Protein AF-A0A6N7X6E7-F1 (afdb_monomer)

Solvent-accessible surface area (backbone atoms only — not comparable to full-atom values): 6061 Å² total; per-residue (Å²): 140,86,86,74,80,69,72,68,84,70,50,85,73,82,86,82,86,80,90,52,58,67,59,51,51,49,50,50,51,49,52,48,54,53,39,60,70,35,77,49,44,62,47,62,36,56,55,45,74,41,80,88,80,34,34,36,34,34,32,34,32,58,44,88,83,38,94,48,61,66,56,43,54,48,52,35,52,48,52,52,35,71,76,42,69,87,49,53,71,46,76,44,79,40,79,82,77,79,125

Radius of gyration: 13.92 Å; Cα contacts (8 Å, |Δi|>4): 121; chains: 1; bounding box: 39×26×42 Å

Structure (mmCIF, N/CA/C/O backbone):
data_AF-A0A6N7X6E7-F1
#
_entry.id   AF-A0A6N7X6E7-F1
#
loop_
_atom_site.group_PDB
_atom_site.id
_atom_site.type_symbol
_atom_site.label_atom_id
_atom_site.label_alt_id
_atom_site.label_comp_id
_atom_site.label_asym_id
_atom_site.label_entity_id
_atom_site.label_seq_id
_atom_site.pdbx_PDB_ins_code
_atom_site.Cartn_x
_atom_site.Car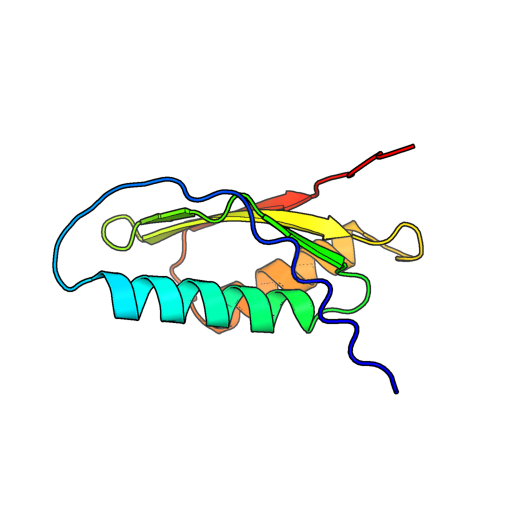tn_y
_atom_site.Cartn_z
_atom_site.occupancy
_atom_site.B_iso_or_equiv
_atom_site.auth_seq_id
_atom_site.auth_comp_id
_atom_site.auth_asym_id
_atom_site.auth_atom_id
_atom_site.pdbx_PDB_model_num
ATOM 1 N N . MET A 1 1 ? 23.216 -16.320 0.161 1.00 29.05 1 MET A N 1
ATOM 2 C CA . MET A 1 1 ? 22.520 -15.677 1.294 1.00 29.05 1 MET A CA 1
ATOM 3 C C . MET A 1 1 ? 21.803 -14.456 0.748 1.00 29.05 1 MET A C 1
ATOM 5 O O . MET A 1 1 ? 22.473 -13.518 0.346 1.00 29.05 1 MET A O 1
ATOM 9 N N . TYR A 1 2 ? 20.477 -14.510 0.626 1.00 31.88 2 TYR A N 1
ATOM 10 C CA . TYR A 1 2 ? 19.654 -13.386 0.165 1.00 31.88 2 TYR A CA 1
ATOM 11 C C . TYR A 1 2 ? 18.650 -13.036 1.262 1.00 31.88 2 TYR A C 1
ATOM 13 O O . TYR A 1 2 ? 17.453 -13.245 1.124 1.00 31.88 2 TYR A O 1
ATOM 21 N N . GLU A 1 3 ? 19.155 -12.516 2.377 1.00 41.25 3 GLU A N 1
ATOM 22 C CA . GLU A 1 3 ? 18.332 -11.790 3.343 1.00 41.25 3 GLU A CA 1
ATOM 23 C C . GLU A 1 3 ? 18.367 -10.312 2.953 1.00 41.25 3 GLU A C 1
ATOM 25 O O . GLU A 1 3 ? 19.088 -9.504 3.527 1.00 41.25 3 GLU A O 1
ATOM 30 N N . LYS A 1 4 ? 17.636 -9.956 1.894 1.00 37.91 4 LYS A N 1
ATOM 31 C CA . LYS A 1 4 ? 17.333 -8.556 1.580 1.00 37.91 4 LYS A CA 1
ATOM 32 C C . LYS A 1 4 ? 15.888 -8.303 1.983 1.00 37.91 4 LYS A C 1
ATOM 34 O O . LYS A 1 4 ? 14.992 -8.205 1.152 1.00 37.91 4 LYS A O 1
ATOM 39 N N . THR A 1 5 ? 15.655 -8.228 3.290 1.00 42.72 5 THR A N 1
ATOM 40 C CA . THR A 1 5 ? 14.458 -7.588 3.838 1.00 42.72 5 THR A CA 1
ATOM 41 C C . THR A 1 5 ? 14.555 -6.098 3.519 1.00 42.72 5 THR A C 1
ATOM 43 O O . THR A 1 5 ? 15.003 -5.303 4.341 1.00 42.72 5 THR A O 1
ATOM 46 N N . GLY A 1 6 ? 14.191 -5.720 2.293 1.00 37.03 6 GLY A N 1
ATOM 47 C CA . GLY A 1 6 ? 14.016 -4.331 1.869 1.00 37.03 6 GLY A CA 1
ATOM 48 C C . GLY A 1 6 ? 12.770 -3.725 2.511 1.00 37.03 6 GLY A C 1
ATOM 49 O O . GLY A 1 6 ? 11.858 -3.294 1.817 1.00 37.03 6 GLY A O 1
ATOM 50 N N . VAL A 1 7 ? 12.689 -3.761 3.841 1.00 40.78 7 VAL A N 1
ATOM 51 C CA . VAL A 1 7 ? 11.632 -3.093 4.593 1.00 40.78 7 VAL A CA 1
ATOM 52 C C . VAL A 1 7 ? 12.121 -1.680 4.860 1.00 40.78 7 VAL A C 1
ATOM 54 O O . VAL A 1 7 ? 12.822 -1.439 5.840 1.00 40.78 7 VAL A O 1
ATOM 57 N N . ILE A 1 8 ? 11.765 -0.735 3.993 1.00 41.81 8 ILE A N 1
ATOM 58 C CA . ILE A 1 8 ? 11.877 0.679 4.357 1.00 41.81 8 ILE A CA 1
ATOM 59 C C . ILE A 1 8 ? 10.631 1.026 5.174 1.00 41.81 8 ILE A C 1
ATOM 61 O O . ILE A 1 8 ? 9.584 1.409 4.662 1.00 41.81 8 ILE A O 1
ATOM 65 N N . LEU A 1 9 ? 10.760 0.780 6.476 1.00 53.03 9 LEU A N 1
ATOM 66 C CA . LEU A 1 9 ? 9.866 1.209 7.545 1.00 53.03 9 LEU A CA 1
ATOM 67 C C . LEU A 1 9 ? 10.140 2.697 7.813 1.00 53.03 9 LEU A C 1
ATOM 69 O O . LEU A 1 9 ? 11.127 2.996 8.474 1.00 53.03 9 LEU A O 1
ATOM 73 N N . MET A 1 10 ? 9.290 3.628 7.359 1.00 43.38 10 MET A N 1
ATOM 74 C CA . MET A 1 10 ? 9.039 4.858 8.130 1.00 43.38 10 MET A CA 1
ATOM 75 C C . MET A 1 10 ? 7.843 5.671 7.630 1.00 43.38 10 MET A C 1
ATOM 77 O O . MET A 1 10 ? 7.725 6.007 6.458 1.00 43.38 10 MET A O 1
ATOM 81 N N . GLY A 1 11 ? 6.963 6.002 8.572 1.00 38.53 11 GLY A N 1
ATOM 82 C CA . GLY A 1 11 ? 5.762 6.806 8.375 1.00 38.53 11 GLY A CA 1
ATOM 83 C C . GLY A 1 11 ? 4.710 6.449 9.419 1.00 38.53 11 GLY A C 1
ATOM 84 O O . GLY A 1 11 ? 3.598 6.081 9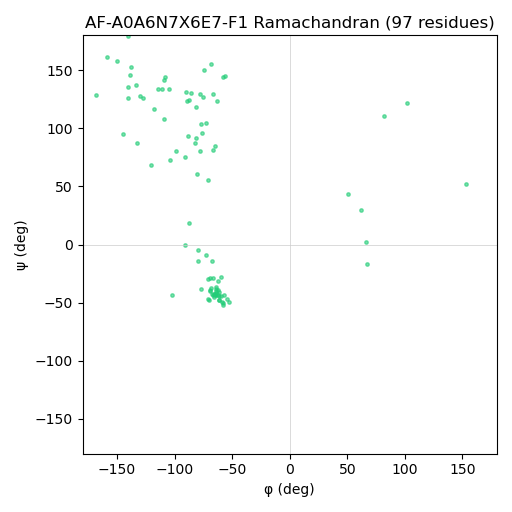.062 1.00 38.53 11 GLY A O 1
ATOM 85 N N . ILE A 1 12 ? 5.085 6.465 10.705 1.00 44.44 12 ILE A N 1
ATOM 86 C CA . ILE A 1 12 ? 4.144 6.259 11.811 1.00 44.44 12 ILE A CA 1
ATOM 87 C C . ILE A 1 12 ? 3.346 7.558 11.966 1.00 44.44 12 ILE A C 1
ATOM 89 O O . ILE A 1 12 ? 3.804 8.507 12.599 1.00 44.44 12 ILE A O 1
ATOM 93 N N . GLY A 1 13 ? 2.159 7.613 11.365 1.00 38.34 13 GLY A N 1
ATOM 94 C CA . GLY A 1 13 ? 1.123 8.555 11.780 1.00 38.34 13 GLY A CA 1
ATOM 95 C C . GLY A 1 13 ? 0.545 8.078 13.111 1.00 38.34 13 GLY A C 1
ATOM 96 O O . GLY A 1 13 ? -0.162 7.077 13.148 1.00 38.34 13 GLY A O 1
ATOM 97 N N . ILE A 1 14 ? 0.913 8.744 14.205 1.00 51.44 14 ILE A N 1
ATOM 98 C CA . ILE A 1 14 ? 0.477 8.435 15.577 1.00 51.44 14 ILE A CA 1
ATOM 99 C C . ILE A 1 14 ? -1.033 8.729 15.758 1.00 51.44 14 ILE A C 1
ATOM 101 O O . ILE A 1 14 ? -1.563 9.614 15.090 1.00 51.44 14 ILE A O 1
ATOM 105 N N . TYR A 1 15 ? -1.637 8.029 16.739 1.00 42.84 15 TYR A N 1
ATOM 106 C CA . TYR A 1 15 ? -2.966 8.140 17.396 1.00 42.84 15 TYR A CA 1
ATOM 107 C C . TYR A 1 15 ? -4.008 7.109 16.897 1.00 42.84 15 TYR A C 1
ATOM 109 O O . TYR A 1 15 ? -4.291 7.049 15.713 1.00 42.84 15 TYR A O 1
ATOM 117 N N . ALA A 1 16 ? -4.616 6.237 17.718 1.00 37.03 16 ALA A N 1
ATOM 118 C CA . ALA A 1 16 ? -5.086 6.397 19.097 1.00 37.03 16 ALA A CA 1
ATOM 119 C C . ALA A 1 16 ? -4.791 5.192 20.024 1.00 37.03 16 ALA A C 1
ATOM 121 O O . ALA A 1 16 ? -4.667 4.044 19.609 1.00 37.03 16 ALA A O 1
ATOM 122 N N . ILE A 1 17 ? -4.683 5.529 21.308 1.00 47.75 17 ILE A N 1
ATOM 123 C CA . ILE A 1 17 ? -4.181 4.747 22.441 1.00 47.75 17 ILE A CA 1
ATOM 124 C C . ILE A 1 17 ? -5.175 3.660 22.894 1.00 47.75 17 ILE A C 1
ATOM 126 O O . ILE A 1 17 ? -6.384 3.864 22.868 1.00 47.75 17 ILE A O 1
ATOM 130 N N . ASN A 1 18 ? -4.602 2.575 23.432 1.00 42.12 18 ASN A N 1
ATOM 131 C CA . ASN A 1 18 ? -5.192 1.465 24.191 1.00 42.12 18 ASN A CA 1
ATOM 132 C C . ASN A 1 18 ? -5.846 0.335 23.378 1.00 42.12 18 ASN A C 1
ATOM 134 O O . ASN A 1 18 ? -6.939 0.449 22.841 1.00 42.12 18 ASN A O 1
ATOM 138 N N . THR A 1 19 ? -5.201 -0.837 23.404 1.00 47.78 19 THR A N 1
ATOM 139 C CA . THR A 1 19 ? -5.707 -2.172 23.001 1.00 47.78 19 THR A CA 1
ATOM 140 C C . THR A 1 19 ? -6.017 -2.433 21.517 1.00 47.78 19 THR A C 1
ATOM 142 O O . THR A 1 19 ? -6.017 -3.593 21.109 1.00 47.78 19 THR A O 1
ATOM 145 N N . THR A 1 20 ? -6.160 -1.406 20.679 1.00 51.12 20 THR A N 1
ATOM 146 C CA . THR A 1 20 ? -6.382 -1.507 19.216 1.00 51.12 20 THR A CA 1
ATOM 147 C C . THR A 1 20 ? -5.104 -1.775 18.403 1.00 51.12 20 THR A C 1
ATOM 149 O O . THR A 1 20 ? -5.173 -2.141 17.230 1.00 51.12 20 THR A O 1
ATOM 152 N N . ASP A 1 21 ? -3.937 -1.607 19.026 1.00 58.47 21 ASP A N 1
ATOM 153 C CA . ASP A 1 21 ? -2.622 -1.548 18.372 1.00 58.47 21 ASP A CA 1
ATOM 154 C C . ASP A 1 21 ? -2.237 -2.859 17.668 1.00 58.47 21 ASP A C 1
ATOM 156 O O . ASP A 1 21 ? -1.846 -2.858 16.504 1.00 58.47 21 ASP A O 1
ATOM 160 N N . VAL A 1 22 ? -2.481 -4.006 18.317 1.00 57.53 22 VAL A N 1
ATOM 161 C CA . VAL A 1 22 ? -2.193 -5.328 17.732 1.00 57.53 22 VAL A CA 1
ATOM 162 C C . VAL A 1 22 ? -3.003 -5.549 16.453 1.00 57.53 22 VAL A C 1
ATOM 164 O O . VAL A 1 22 ? -2.465 -6.029 15.458 1.00 57.53 22 VAL A O 1
ATOM 167 N N . ASN A 1 23 ? -4.276 -5.141 16.439 1.00 72.19 23 ASN A N 1
ATOM 168 C CA . ASN A 1 23 ? -5.127 -5.276 15.259 1.00 72.19 23 ASN A CA 1
ATOM 169 C C . ASN A 1 23 ? -4.681 -4.339 14.130 1.00 72.19 23 ASN A C 1
ATOM 171 O O . ASN A 1 23 ? -4.651 -4.759 12.975 1.00 72.19 23 ASN A O 1
ATOM 175 N N . LEU A 1 24 ? -4.290 -3.100 14.441 1.00 77.81 24 LEU A N 1
ATOM 176 C CA . LEU A 1 24 ? -3.787 -2.153 13.440 1.00 77.81 24 LEU A CA 1
ATOM 177 C C . LEU A 1 24 ? -2.442 -2.601 12.858 1.00 77.81 24 LEU A C 1
ATOM 179 O O . LEU A 1 24 ? -2.277 -2.593 11.638 1.00 77.81 24 LEU A O 1
ATOM 183 N N . ALA A 1 25 ? -1.523 -3.080 13.697 1.00 81.12 25 ALA A N 1
ATOM 184 C CA . ALA A 1 25 ? -0.251 -3.647 13.264 1.00 81.12 25 ALA A CA 1
ATOM 185 C C . ALA A 1 25 ? -0.453 -4.899 12.392 1.00 81.12 25 ALA A C 1
ATOM 187 O O . ALA A 1 25 ? 0.233 -5.075 11.383 1.00 81.12 25 ALA A O 1
ATOM 188 N N . MET A 1 26 ? -1.428 -5.753 12.727 1.00 85.38 26 MET A N 1
ATOM 189 C CA . MET A 1 26 ? -1.804 -6.900 11.894 1.00 85.38 26 MET A CA 1
ATOM 190 C C . MET A 1 26 ? -2.389 -6.470 10.547 1.00 85.38 26 MET A C 1
ATOM 192 O O . MET A 1 26 ? -2.012 -7.037 9.522 1.00 85.38 26 MET A O 1
ATOM 196 N N . VAL A 1 27 ? -3.265 -5.461 10.527 1.00 89.19 27 VAL A N 1
ATOM 197 C CA . VAL A 1 27 ? -3.823 -4.898 9.287 1.00 89.19 27 VAL A CA 1
ATOM 198 C C . VAL A 1 27 ? -2.707 -4.321 8.421 1.00 89.19 27 VAL A C 1
ATOM 200 O O . VAL A 1 27 ? -2.626 -4.657 7.242 1.00 89.19 27 VAL A O 1
ATOM 203 N N . GLN A 1 28 ? -1.809 -3.523 8.998 1.00 89.50 28 GLN A N 1
ATOM 204 C CA . GLN A 1 28 ? -0.665 -2.966 8.283 1.00 89.50 28 GLN A C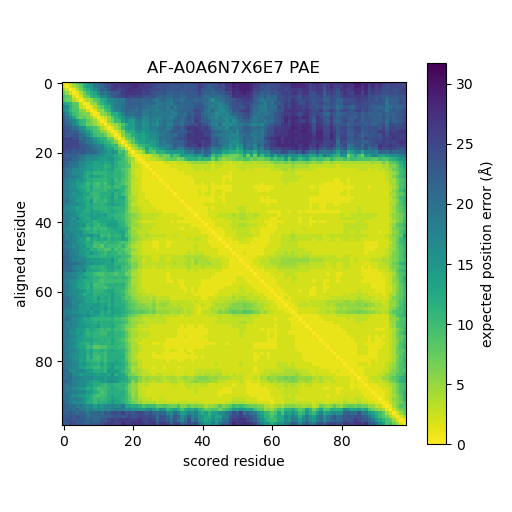A 1
ATOM 205 C C . GLN A 1 28 ? 0.217 -4.078 7.711 1.00 89.50 28 GLN A C 1
ATOM 207 O O . GLN A 1 28 ? 0.499 -4.077 6.516 1.00 89.50 28 GLN A O 1
ATOM 212 N N . LYS A 1 29 ? 0.595 -5.075 8.522 1.00 89.88 29 LYS A N 1
ATOM 213 C CA . LYS A 1 29 ? 1.393 -6.225 8.071 1.00 89.88 29 LYS A CA 1
ATOM 214 C C . LYS A 1 29 ? 0.711 -6.972 6.926 1.00 89.88 29 LYS A C 1
ATOM 216 O O . LYS A 1 29 ? 1.370 -7.330 5.952 1.00 89.88 29 LYS A O 1
ATOM 221 N N . GLN A 1 30 ? -0.597 -7.192 7.021 1.00 93.69 30 GLN A N 1
ATOM 222 C CA . GLN A 1 30 ? -1.357 -7.879 5.984 1.00 93.69 30 GLN A CA 1
ATOM 223 C C . GLN A 1 30 ? -1.404 -7.070 4.685 1.00 93.69 30 GLN A C 1
ATOM 225 O O . GLN A 1 30 ? -1.164 -7.626 3.615 1.00 93.69 30 GLN A O 1
ATOM 230 N N . VAL A 1 31 ? -1.658 -5.762 4.761 1.00 94.06 31 VAL A N 1
ATOM 231 C CA . VAL A 1 31 ? -1.667 -4.869 3.591 1.00 94.06 31 VAL A CA 1
ATOM 232 C C . VAL A 1 31 ? -0.284 -4.795 2.952 1.00 94.06 31 VAL A C 1
ATOM 234 O O . VAL A 1 31 ? -0.184 -4.891 1.728 1.00 94.06 31 VAL A O 1
ATOM 237 N N . THR A 1 32 ? 0.780 -4.708 3.752 1.00 92.50 32 THR A N 1
ATOM 238 C CA . THR A 1 32 ? 2.162 -4.782 3.266 1.00 92.50 32 THR A CA 1
ATOM 239 C C . THR A 1 32 ? 2.410 -6.096 2.536 1.00 92.50 32 THR A C 1
ATOM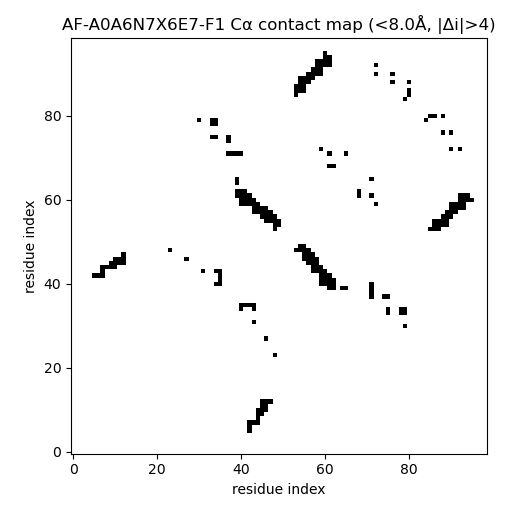 241 O O . THR A 1 32 ? 2.840 -6.066 1.390 1.00 92.50 32 THR A O 1
ATOM 244 N N . ASN A 1 33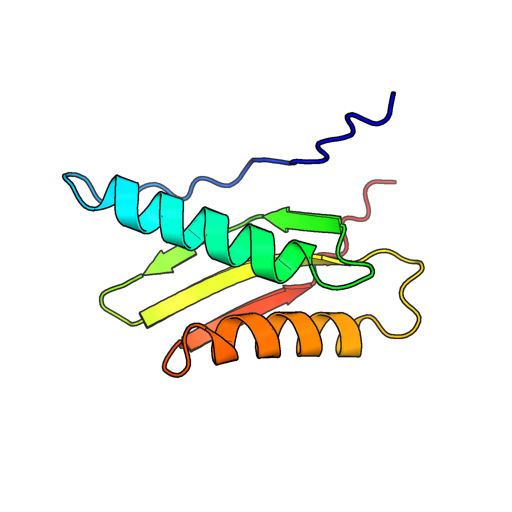 ? 2.064 -7.246 3.121 1.00 94.62 33 ASN A N 1
ATOM 245 C CA . ASN A 1 33 ? 2.243 -8.548 2.470 1.00 94.62 33 ASN A CA 1
ATOM 246 C C . ASN A 1 33 ? 1.467 -8.656 1.148 1.00 94.62 33 ASN A C 1
ATOM 248 O O . ASN A 1 33 ? 2.002 -9.133 0.149 1.00 94.62 33 ASN A O 1
ATOM 252 N N . LEU A 1 34 ? 0.211 -8.199 1.120 1.00 95.44 34 LEU A N 1
ATOM 253 C CA . LEU A 1 34 ? -0.609 -8.195 -0.094 1.00 95.44 34 LEU A CA 1
ATOM 254 C C . LEU A 1 34 ? -0.004 -7.302 -1.180 1.00 95.44 34 LEU A C 1
ATOM 256 O O . LEU A 1 34 ? 0.045 -7.709 -2.341 1.00 95.44 34 LEU A O 1
ATOM 260 N N . THR A 1 35 ? 0.475 -6.118 -0.803 1.00 94.69 35 THR A N 1
ATOM 261 C CA . THR A 1 35 ? 1.049 -5.125 -1.720 1.00 94.69 35 THR A CA 1
ATOM 262 C C . THR A 1 35 ? 2.390 -5.599 -2.271 1.00 94.69 35 THR A C 1
ATOM 264 O O . THR A 1 35 ? 2.566 -5.644 -3.483 1.00 94.69 35 THR A O 1
ATOM 267 N N . MET A 1 36 ? 3.282 -6.075 -1.401 1.00 92.75 36 MET A N 1
ATOM 268 C CA . MET A 1 36 ? 4.594 -6.627 -1.762 1.00 92.75 36 MET A CA 1
ATOM 269 C C . MET A 1 36 ? 4.506 -7.948 -2.547 1.00 92.75 36 MET A C 1
ATOM 271 O O . MET A 1 36 ? 5.489 -8.374 -3.139 1.00 92.75 36 MET A O 1
ATOM 275 N N . SER A 1 37 ? 3.340 -8.609 -2.574 1.00 95.81 37 SER A N 1
ATOM 276 C CA . SER A 1 37 ? 3.105 -9.795 -3.417 1.00 95.81 37 SER A CA 1
ATOM 277 C C . SER A 1 37 ? 2.804 -9.469 -4.886 1.00 95.81 37 SER A C 1
ATOM 279 O O . SER A 1 37 ? 2.596 -10.388 -5.679 1.00 95.81 37 SER A O 1
ATOM 281 N N . VAL A 1 38 ? 2.686 -8.187 -5.240 1.00 94.94 38 VAL A N 1
ATOM 282 C CA . VAL A 1 38 ? 2.499 -7.741 -6.625 1.00 94.94 38 VAL A CA 1
ATOM 283 C C . VAL A 1 38 ? 3.866 -7.495 -7.249 1.00 94.94 38 VAL A C 1
ATOM 285 O O . VAL A 1 38 ? 4.709 -6.816 -6.670 1.00 94.94 38 VAL A O 1
ATOM 288 N N . GLU A 1 39 ? 4.077 -8.041 -8.443 1.00 94.25 39 GLU A N 1
ATOM 289 C CA . GLU A 1 39 ? 5.326 -7.865 -9.176 1.00 94.25 39 GLU A CA 1
ATOM 290 C C . GLU A 1 39 ? 5.620 -6.379 -9.432 1.00 94.25 39 GLU A C 1
ATOM 292 O O . GLU A 1 39 ? 4.715 -5.572 -9.660 1.00 94.25 39 GLU A O 1
ATOM 297 N N . HIS A 1 40 ? 6.905 -6.028 -9.377 1.00 93.44 40 HIS A N 1
ATOM 298 C CA . HIS A 1 40 ? 7.425 -4.666 -9.509 1.00 93.44 40 HIS A CA 1
ATOM 299 C C . HIS A 1 40 ? 7.045 -3.685 -8.392 1.00 93.44 40 HIS A C 1
ATOM 301 O O . HIS A 1 40 ? 7.471 -2.534 -8.452 1.00 93.44 40 HIS A O 1
ATOM 307 N N . VAL A 1 41 ? 6.313 -4.093 -7.352 1.00 93.12 41 VAL A N 1
ATOM 308 C CA . VAL A 1 41 ? 6.193 -3.281 -6.133 1.00 93.12 41 VAL A CA 1
ATOM 309 C C . VAL A 1 41 ? 7.483 -3.387 -5.329 1.00 93.12 41 VAL A C 1
ATOM 311 O O . VAL A 1 41 ? 7.942 -4.484 -5.017 1.00 93.12 41 VAL A O 1
ATOM 314 N N . MET A 1 42 ? 8.064 -2.241 -4.983 1.00 92.38 42 MET A N 1
ATOM 315 C CA . MET A 1 42 ? 9.324 -2.172 -4.244 1.00 92.38 42 MET A CA 1
ATOM 316 C C . MET A 1 42 ? 9.110 -1.860 -2.770 1.00 92.38 42 MET A C 1
ATOM 318 O O . MET A 1 42 ? 9.769 -2.452 -1.918 1.00 92.38 42 MET A O 1
ATOM 322 N N . GLN A 1 43 ? 8.224 -0.912 -2.460 1.00 90.31 43 GLN A N 1
ATOM 323 C CA . GLN A 1 43 ? 8.035 -0.412 -1.100 1.00 90.31 43 GLN A CA 1
ATOM 324 C C . GLN A 1 43 ? 6.595 0.05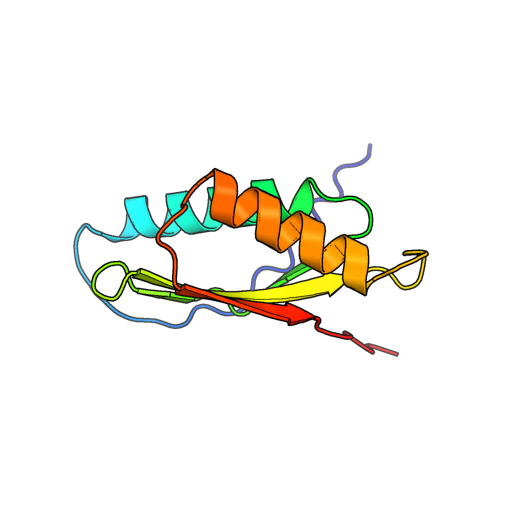0 -0.871 1.00 90.31 43 GLN A C 1
ATOM 326 O O . GLN A 1 43 ? 5.880 0.408 -1.807 1.00 90.31 43 GLN A O 1
ATOM 331 N N . LEU A 1 44 ? 6.2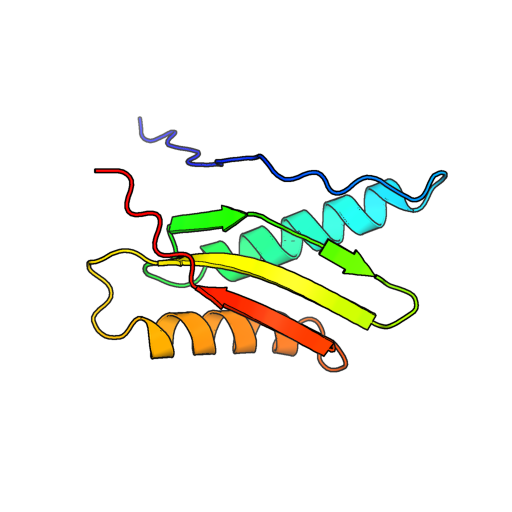08 0.086 0.405 1.00 91.44 44 LEU A N 1
ATOM 332 C CA . LEU A 1 44 ? 4.988 0.716 0.897 1.00 91.44 44 LEU A CA 1
ATOM 333 C C . LEU A 1 44 ? 5.353 1.629 2.069 1.00 91.44 44 LEU A C 1
ATOM 335 O O . LEU A 1 44 ? 5.980 1.177 3.028 1.00 91.44 44 LEU A O 1
ATOM 339 N N . HIS A 1 45 ? 4.921 2.885 2.017 1.00 87.88 45 HIS A N 1
ATOM 340 C CA . HIS A 1 45 ? 5.078 3.853 3.106 1.00 87.88 45 HIS A CA 1
ATOM 341 C C . HIS A 1 45 ? 3.817 4.716 3.259 1.00 87.88 45 HIS A C 1
ATOM 343 O O . HIS A 1 45 ? 2.818 4.514 2.568 1.00 87.88 45 HIS A O 1
ATOM 349 N N . GLY A 1 46 ? 3.820 5.631 4.235 1.00 88.06 46 GLY A N 1
ATOM 350 C CA . GLY A 1 46 ? 2.681 6.527 4.476 1.00 88.06 46 GLY A CA 1
ATOM 351 C C . GLY A 1 46 ? 1.381 5.805 4.857 1.00 88.06 46 GLY A C 1
ATOM 352 O O . GLY A 1 46 ? 0.294 6.279 4.528 1.00 88.06 46 GLY A O 1
ATOM 353 N N . PHE A 1 47 ? 1.476 4.636 5.505 1.00 88.50 47 PHE A N 1
ATOM 354 C CA . PHE A 1 47 ? 0.307 3.835 5.861 1.00 88.50 47 PHE A CA 1
ATOM 355 C C . PHE A 1 47 ? -0.563 4.535 6.910 1.00 88.50 47 PHE A C 1
ATOM 357 O O . PHE A 1 47 ? -0.096 4.924 7.978 1.00 88.50 47 PHE A O 1
ATOM 364 N N . PHE A 1 48 ? -1.854 4.622 6.616 1.00 87.69 48 PHE A N 1
ATOM 365 C CA . PHE A 1 48 ? -2.888 5.128 7.501 1.00 87.69 48 PHE A CA 1
ATOM 366 C C . PHE A 1 48 ? -4.141 4.267 7.358 1.00 87.69 48 PHE A C 1
ATOM 368 O O . PHE A 1 48 ? -4.579 3.968 6.242 1.00 87.69 48 PHE A O 1
ATOM 375 N N . PHE A 1 49 ? -4.751 3.907 8.484 1.00 86.94 49 PHE A N 1
ATOM 376 C CA . PHE A 1 49 ? -6.027 3.208 8.513 1.00 86.94 49 PHE A CA 1
ATOM 377 C C . PHE A 1 49 ? -6.899 3.741 9.645 1.00 86.94 49 PHE A C 1
ATOM 379 O O . PHE A 1 49 ? -6.494 3.742 10.803 1.00 86.94 49 PHE A O 1
ATOM 386 N N . ASP A 1 50 ? -8.108 4.156 9.286 1.00 86.62 50 ASP A N 1
ATOM 387 C CA . ASP A 1 50 ? -9.168 4.530 10.209 1.00 86.62 50 ASP A CA 1
ATOM 388 C C . ASP A 1 50 ? -10.262 3.445 10.168 1.00 86.62 50 ASP A C 1
ATOM 390 O O . ASP A 1 50 ? -10.990 3.343 9.165 1.00 86.62 50 ASP A O 1
ATOM 394 N N . PRO A 1 51 ? -10.382 2.619 11.225 1.00 83.00 51 PRO A N 1
ATOM 395 C CA . PRO A 1 51 ? -11.378 1.559 11.290 1.00 83.00 51 PRO A CA 1
ATOM 396 C C . PRO A 1 51 ? -12.810 2.092 11.425 1.00 83.00 51 PRO A C 1
ATOM 398 O O . PRO A 1 51 ? -13.728 1.434 10.933 1.00 83.00 51 PRO A O 1
ATOM 401 N N . GLU A 1 52 ? -13.020 3.268 12.027 1.00 85.19 52 GLU A N 1
ATOM 402 C CA . GLU A 1 52 ? -14.359 3.829 12.240 1.00 85.19 52 GLU A CA 1
ATOM 403 C C . GLU A 1 52 ? -14.971 4.282 10.913 1.00 85.19 52 GLU A C 1
ATOM 405 O O . GLU A 1 52 ? -16.106 3.934 10.581 1.00 85.19 52 GLU A O 1
ATOM 410 N N . SER A 1 53 ? -14.200 5.011 10.099 1.00 87.00 53 SER A N 1
ATOM 411 C CA . SER A 1 53 ? -14.671 5.484 8.789 1.00 87.00 53 SER A CA 1
ATOM 412 C C . SER A 1 53 ? -14.375 4.531 7.623 1.00 87.00 53 SER A C 1
ATOM 414 O O . SER A 1 53 ? -14.755 4.823 6.477 1.00 87.00 53 SER A O 1
ATOM 416 N N . ARG A 1 54 ? -13.718 3.395 7.908 1.00 88.50 54 ARG A N 1
ATOM 417 C CA . ARG A 1 54 ? -13.218 2.393 6.948 1.00 88.50 54 ARG A CA 1
ATOM 418 C C . ARG A 1 54 ? -12.390 3.023 5.829 1.00 88.50 54 ARG A C 1
ATOM 420 O O . ARG A 1 54 ? -12.558 2.692 4.651 1.00 88.50 54 ARG A O 1
ATOM 427 N N . ARG A 1 55 ? -11.513 3.963 6.181 1.00 91.19 55 ARG A N 1
ATOM 428 C CA . ARG A 1 55 ? -10.612 4.646 5.241 1.00 91.19 55 ARG A CA 1
ATOM 429 C C . ARG A 1 55 ? -9.205 4.112 5.396 1.00 91.19 55 ARG A C 1
ATOM 431 O O . ARG A 1 55 ? -8.702 4.005 6.505 1.00 91.19 55 ARG A O 1
ATOM 438 N N . MET A 1 56 ? -8.561 3.826 4.274 1.00 92.25 56 MET A N 1
ATOM 439 C CA . MET A 1 56 ? -7.161 3.423 4.252 1.00 92.25 56 MET A CA 1
ATOM 440 C C . MET A 1 56 ? -6.435 4.203 3.176 1.00 92.25 56 MET A C 1
ATOM 442 O O . MET A 1 56 ? -6.941 4.352 2.056 1.00 92.25 56 MET A O 1
ATOM 446 N N . SER A 1 57 ? -5.237 4.659 3.506 1.00 93.56 57 SER A N 1
ATOM 447 C CA . SER A 1 57 ? -4.325 5.210 2.524 1.00 93.56 57 SER A CA 1
ATOM 448 C C . SER A 1 57 ? -2.903 4.758 2.755 1.00 93.56 57 SER A C 1
ATOM 450 O O . SER A 1 57 ? -2.488 4.568 3.890 1.00 93.56 57 SER A O 1
ATOM 452 N N . PHE A 1 58 ? -2.177 4.591 1.664 1.00 93.50 58 PHE A N 1
ATOM 453 C CA . PHE A 1 58 ? -0.746 4.341 1.667 1.00 93.50 58 PHE A CA 1
ATOM 454 C C . PHE A 1 58 ? -0.179 4.723 0.305 1.00 93.50 58 PHE A C 1
ATOM 456 O O . PHE A 1 58 ? -0.912 4.843 -0.688 1.00 93.50 58 PHE A O 1
ATOM 463 N N . ASP A 1 59 ? 1.125 4.908 0.274 1.00 92.38 59 ASP A N 1
ATOM 464 C CA . ASP A 1 59 ? 1.875 5.212 -0.925 1.00 92.38 59 ASP A CA 1
ATOM 465 C C . ASP A 1 59 ? 2.710 3.969 -1.302 1.00 92.38 59 ASP A C 1
ATOM 467 O O . ASP A 1 59 ? 3.130 3.195 -0.434 1.00 92.38 59 ASP A O 1
ATOM 471 N N . VAL A 1 60 ? 2.866 3.720 -2.602 1.00 93.38 60 VAL A N 1
ATOM 472 C CA . VAL A 1 60 ? 3.532 2.530 -3.152 1.00 93.38 60 VAL A CA 1
ATOM 473 C C . VAL A 1 60 ? 4.608 2.960 -4.128 1.00 93.38 60 VAL A C 1
ATOM 475 O O . VAL A 1 60 ? 4.304 3.648 -5.102 1.00 93.38 60 VAL A O 1
ATOM 478 N N . VAL A 1 61 ? 5.831 2.485 -3.915 1.00 92.00 61 VAL A N 1
ATOM 479 C CA . VAL A 1 61 ? 6.929 2.644 -4.873 1.00 92.00 61 VAL A CA 1
ATOM 480 C C . VAL A 1 61 ? 6.883 1.482 -5.857 1.00 92.00 61 VAL A C 1
ATOM 482 O O . VAL A 1 61 ? 6.909 0.315 -5.452 1.00 92.00 61 VAL A O 1
ATOM 485 N N . VAL A 1 62 ? 6.816 1.795 -7.149 1.00 91.88 62 VAL A N 1
ATOM 486 C CA . VAL A 1 62 ? 6.822 0.808 -8.238 1.00 91.88 62 VAL A CA 1
ATOM 487 C C . VAL A 1 62 ? 8.133 0.919 -9.010 1.00 91.88 62 VAL A C 1
ATOM 489 O O . VAL A 1 62 ? 8.536 2.020 -9.377 1.00 91.88 62 VAL A O 1
ATOM 492 N N . SER A 1 63 ? 8.773 -0.219 -9.287 1.00 89.56 63 SER A N 1
ATOM 493 C CA . SER A 1 63 ? 10.024 -0.279 -10.045 1.00 89.56 63 SER A CA 1
ATOM 494 C C . SER A 1 63 ? 9.887 0.372 -11.419 1.00 89.56 63 SER A C 1
ATOM 496 O O . SER A 1 63 ? 8.859 0.253 -12.101 1.00 89.56 63 SER A O 1
ATOM 498 N N . PHE A 1 64 ? 10.972 1.012 -11.857 1.00 86.62 64 PHE A N 1
ATOM 499 C CA . PHE A 1 64 ? 11.081 1.547 -13.206 1.00 86.62 64 PHE A CA 1
ATOM 500 C C . PHE A 1 64 ? 10.935 0.466 -14.280 1.00 86.62 64 PHE A C 1
ATOM 502 O O . PHE A 1 64 ? 10.406 0.785 -15.345 1.00 86.62 64 PHE A O 1
ATOM 509 N N . ASP A 1 65 ? 11.296 -0.780 -13.956 1.00 88.94 65 ASP A N 1
ATOM 510 C CA . ASP A 1 65 ? 11.196 -1.955 -14.829 1.00 88.94 65 ASP A CA 1
ATOM 511 C C . ASP A 1 65 ? 9.758 -2.448 -15.042 1.00 88.94 65 ASP A C 1
ATOM 513 O O . ASP A 1 65 ? 9.535 -3.332 -15.867 1.00 88.94 65 ASP A O 1
ATOM 517 N N . SER A 1 66 ? 8.773 -1.920 -14.300 1.00 89.62 66 SER A N 1
ATOM 518 C CA . SER A 1 66 ? 7.376 -2.288 -14.536 1.00 89.62 66 SER A CA 1
ATOM 519 C C . SER A 1 66 ? 6.956 -1.853 -15.946 1.00 89.62 66 SER A C 1
ATOM 521 O O . SER A 1 66 ? 7.018 -0.655 -16.250 1.00 89.62 66 SER A O 1
ATOM 523 N N . PRO A 1 67 ? 6.477 -2.783 -16.795 1.00 90.38 67 PRO A N 1
ATOM 524 C CA . PRO A 1 67 ? 6.037 -2.456 -18.149 1.00 90.38 67 PRO A CA 1
ATOM 525 C C . PRO A 1 67 ? 4.783 -1.571 -18.145 1.00 90.38 67 PRO A C 1
ATOM 527 O O . PRO A 1 67 ? 4.587 -0.773 -19.059 1.00 90.38 67 PRO A O 1
ATOM 530 N N . ASP A 1 68 ? 3.949 -1.691 -17.108 1.00 94.19 68 ASP A N 1
ATOM 531 C CA . ASP A 1 68 ? 2.778 -0.850 -16.885 1.00 94.19 68 ASP A CA 1
ATOM 532 C C . ASP A 1 68 ? 2.576 -0.618 -15.381 1.00 94.19 68 ASP A C 1
ATOM 534 O O . ASP A 1 68 ? 1.939 -1.398 -14.664 1.00 94.19 68 ASP A O 1
ATOM 538 N N . ARG A 1 69 ? 3.100 0.513 -14.897 1.00 90.88 69 ARG A N 1
ATOM 539 C CA . ARG A 1 69 ? 2.973 0.912 -13.489 1.00 90.88 69 ARG A CA 1
ATOM 540 C C . ARG A 1 69 ? 1.519 1.126 -13.077 1.00 90.88 69 ARG A C 1
ATOM 542 O O . ARG A 1 69 ? 1.168 0.868 -11.927 1.00 90.88 69 ARG A O 1
ATOM 549 N N . MET A 1 70 ? 0.652 1.561 -13.992 1.00 92.81 70 MET A N 1
ATOM 550 C CA . MET A 1 70 ? -0.767 1.744 -13.688 1.00 92.81 70 MET A CA 1
ATOM 551 C C . MET A 1 70 ? -1.455 0.399 -13.473 1.00 92.81 70 MET A C 1
ATOM 553 O O . MET A 1 70 ? -2.275 0.278 -12.559 1.00 92.81 70 MET A O 1
ATOM 557 N N . GLU A 1 71 ? -1.112 -0.615 -14.264 1.00 95.75 71 GLU A N 1
ATOM 558 C CA . GLU A 1 71 ? -1.594 -1.977 -14.047 1.00 95.75 71 GLU A CA 1
ATOM 559 C C . GLU A 1 71 ? -1.057 -2.565 -12.738 1.00 95.75 71 GLU A C 1
ATOM 561 O O . GLU A 1 71 ? -1.844 -3.109 -11.959 1.00 95.75 71 GLU A O 1
ATOM 566 N N . THR A 1 72 ? 0.224 -2.363 -12.406 1.00 95.19 72 THR A N 1
ATOM 567 C CA . THR A 1 72 ? 0.769 -2.726 -11.082 1.00 95.19 72 THR A CA 1
ATOM 568 C C . THR A 1 72 ? -0.076 -2.119 -9.953 1.00 95.19 72 THR A C 1
ATOM 570 O O . THR A 1 72 ? -0.539 -2.832 -9.058 1.00 95.19 72 THR A O 1
ATOM 573 N N . MET A 1 73 ? -0.380 -0.819 -10.023 1.00 95.31 73 MET A N 1
ATOM 574 C CA . MET A 1 73 ? -1.199 -0.130 -9.017 1.00 95.31 73 MET A CA 1
ATOM 575 C C . MET A 1 73 ? -2.640 -0.662 -8.951 1.00 95.31 73 MET A C 1
ATOM 577 O O . MET A 1 73 ? -3.205 -0.801 -7.859 1.00 95.31 73 MET A O 1
ATOM 581 N N . LYS A 1 74 ? -3.251 -1.002 -10.094 1.00 96.62 74 LYS A N 1
ATOM 582 C CA . LYS A 1 74 ? -4.583 -1.635 -10.134 1.00 96.62 74 LYS A CA 1
ATOM 583 C C . LYS A 1 74 ? -4.571 -3.011 -9.477 1.00 96.62 74 LYS A C 1
ATOM 585 O O . LYS A 1 74 ? -5.513 -3.335 -8.750 1.00 96.62 74 LYS A O 1
ATOM 590 N N . GLN A 1 75 ? -3.523 -3.804 -9.684 1.00 97.25 75 GLN A N 1
ATOM 591 C CA . GLN A 1 75 ? -3.384 -5.112 -9.046 1.00 97.25 75 GLN A CA 1
ATOM 592 C C . GLN A 1 75 ? -3.254 -4.997 -7.525 1.00 97.25 75 GLN A C 1
ATOM 594 O O . GLN A 1 75 ? -3.944 -5.730 -6.810 1.00 97.25 75 GLN A O 1
ATOM 599 N N . VAL A 1 76 ? -2.460 -4.040 -7.027 1.00 97.00 76 VAL A N 1
ATOM 600 C CA . VAL A 1 76 ? -2.377 -3.737 -5.586 1.00 97.00 76 VAL A CA 1
ATOM 601 C C . VAL A 1 76 ? -3.757 -3.371 -5.045 1.00 97.00 76 VAL A C 1
ATOM 603 O O . VAL A 1 76 ? -4.241 -3.996 -4.098 1.00 97.00 76 VAL A O 1
ATOM 606 N N . ARG A 1 77 ? -4.444 -2.419 -5.694 1.00 97.19 77 ARG A N 1
ATOM 607 C CA . ARG A 1 77 ? -5.801 -2.003 -5.308 1.00 97.19 77 ARG A CA 1
ATOM 608 C C . ARG A 1 77 ? -6.756 -3.193 -5.246 1.00 97.19 77 ARG A C 1
ATOM 610 O O . ARG A 1 77 ? -7.495 -3.333 -4.274 1.00 97.19 77 ARG A O 1
ATOM 617 N N . ARG A 1 78 ? -6.733 -4.055 -6.265 1.00 97.38 78 ARG A N 1
ATOM 618 C CA . ARG A 1 78 ? -7.590 -5.241 -6.355 1.00 97.38 78 ARG A CA 1
ATOM 619 C C . ARG A 1 78 ? -7.331 -6.210 -5.208 1.00 97.38 78 ARG A C 1
ATOM 621 O O . ARG A 1 78 ? -8.294 -6.636 -4.586 1.00 97.38 78 ARG A O 1
ATOM 628 N N . LYS A 1 79 ? -6.074 -6.536 -4.897 1.00 96.81 79 LYS A N 1
ATOM 629 C CA . LYS A 1 79 ? -5.742 -7.451 -3.791 1.00 96.81 79 LYS A CA 1
ATOM 630 C C . LYS A 1 79 ? -6.213 -6.919 -2.438 1.00 96.81 79 LYS A C 1
ATOM 632 O O . LYS A 1 79 ? -6.803 -7.669 -1.665 1.00 96.81 79 LYS A O 1
ATOM 637 N N . VAL A 1 80 ? -6.001 -5.630 -2.167 1.00 95.62 80 VAL A N 1
ATOM 638 C CA . VAL A 1 80 ? -6.428 -5.022 -0.897 1.00 95.62 80 VAL A CA 1
ATOM 639 C C . VAL A 1 80 ? -7.953 -4.979 -0.790 1.00 95.62 80 VAL A C 1
ATOM 641 O O . VAL A 1 80 ? -8.490 -5.354 0.248 1.00 95.62 80 VAL A O 1
ATOM 644 N N . LEU A 1 81 ? -8.666 -4.606 -1.858 1.00 95.38 81 LEU A N 1
ATOM 645 C CA . LEU A 1 81 ? -10.135 -4.599 -1.859 1.00 95.38 81 LEU A CA 1
ATOM 646 C C . LEU A 1 81 ? -10.747 -6.007 -1.866 1.00 95.38 81 LEU A C 1
ATOM 648 O O . LEU A 1 81 ? -11.820 -6.198 -1.315 1.00 95.38 81 LEU A O 1
ATOM 652 N N . GLN A 1 82 ? -10.087 -7.017 -2.436 1.00 96.19 82 GLN A N 1
ATOM 653 C CA . GLN A 1 82 ? -10.540 -8.408 -2.308 1.00 96.19 82 GLN A CA 1
ATOM 654 C C . GLN A 1 82 ? -10.494 -8.887 -0.855 1.00 96.19 82 GLN A C 1
ATOM 656 O O . GLN A 1 82 ? -11.364 -9.639 -0.428 1.00 96.19 82 GLN A O 1
ATOM 661 N N . TRP A 1 83 ? -9.490 -8.444 -0.097 1.00 94.69 83 TRP A N 1
ATOM 662 C CA . TRP A 1 83 ? -9.378 -8.749 1.325 1.00 94.69 83 TRP A CA 1
ATOM 663 C C . TRP A 1 83 ? -10.325 -7.898 2.189 1.00 94.69 83 TRP A C 1
ATOM 665 O O . TRP A 1 83 ? -10.918 -8.414 3.133 1.00 94.69 83 TRP A O 1
ATOM 675 N N . MET A 1 84 ? -10.504 -6.615 1.854 1.00 91.75 84 MET A N 1
ATOM 676 C CA . MET A 1 84 ? -11.400 -5.693 2.556 1.00 91.75 84 MET A CA 1
ATOM 677 C C . MET A 1 84 ? -12.286 -4.909 1.564 1.00 91.75 84 MET A C 1
ATOM 679 O O . MET A 1 84 ? -11.927 -3.799 1.162 1.00 91.75 84 MET A O 1
ATOM 683 N N . PRO A 1 85 ? -13.455 -5.452 1.176 1.00 91.50 85 PRO A N 1
ATOM 684 C CA . PRO A 1 85 ? -14.248 -4.930 0.057 1.00 91.50 85 PRO A CA 1
ATOM 685 C C . PRO A 1 85 ? -14.881 -3.560 0.299 1.00 91.50 85 PRO A C 1
ATOM 687 O O . PRO A 1 85 ? -14.878 -2.732 -0.609 1.00 91.50 85 PRO A O 1
ATOM 690 N N . ASP A 1 86 ? -15.353 -3.262 1.512 1.00 90.31 86 ASP A N 1
ATOM 691 C CA . ASP A 1 86 ? -16.032 -1.978 1.782 1.00 90.31 86 ASP A CA 1
ATOM 692 C C . ASP A 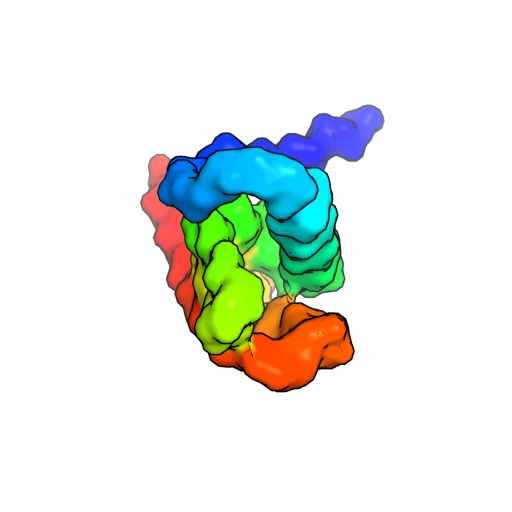1 86 ? -15.066 -0.843 2.174 1.00 90.31 86 ASP A C 1
ATOM 694 O O . ASP A 1 86 ? -15.455 0.155 2.786 1.00 90.31 86 ASP A O 1
ATOM 698 N N . LEU A 1 87 ? -13.778 -1.000 1.869 1.00 90.69 87 LEU A N 1
ATOM 699 C CA . LEU A 1 87 ? -12.745 -0.036 2.220 1.00 90.69 87 LEU A CA 1
ATOM 700 C C . LEU A 1 87 ? -12.749 1.171 1.273 1.00 90.69 87 LEU A C 1
ATOM 702 O O . LEU A 1 87 ? -12.632 1.048 0.050 1.00 90.69 87 LEU A O 1
ATOM 706 N N . LYS A 1 88 ? -12.757 2.377 1.845 1.00 95.19 88 LYS A N 1
ATOM 707 C CA . LYS A 1 88 ? -12.467 3.624 1.126 1.00 95.19 88 LYS A CA 1
ATOM 708 C C . LYS A 1 88 ? -10.956 3.745 0.936 1.00 95.19 88 LYS A C 1
ATOM 710 O O . LYS A 1 88 ? -10.270 4.422 1.702 1.00 95.19 88 LYS A O 1
ATOM 715 N N . LEU A 1 89 ? -10.450 3.039 -0.073 1.00 95.50 89 LEU A N 1
ATOM 716 C CA . LEU A 1 89 ? -9.023 2.890 -0.340 1.00 95.50 89 LEU A CA 1
ATOM 717 C C . LEU A 1 89 ? -8.477 3.989 -1.262 1.00 95.50 89 LEU A C 1
ATOM 719 O O . LEU A 1 89 ? -8.921 4.126 -2.412 1.00 95.50 89 LEU A O 1
ATOM 723 N N . ARG A 1 90 ? -7.455 4.709 -0.793 1.00 96.12 90 ARG A N 1
ATOM 724 C CA . ARG A 1 90 ? -6.657 5.658 -1.581 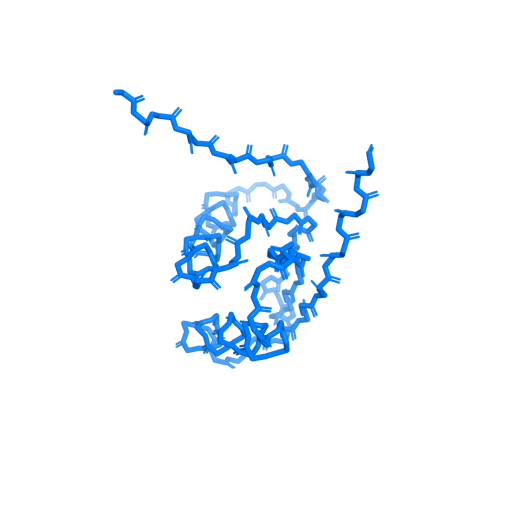1.00 96.12 90 ARG A CA 1
ATOM 725 C C . ARG A 1 90 ? -5.205 5.190 -1.635 1.00 96.12 90 ARG A C 1
ATOM 727 O O . ARG A 1 90 ? -4.536 5.175 -0.616 1.00 96.12 90 ARG A O 1
ATOM 734 N N . ILE A 1 91 ? -4.714 4.871 -2.826 1.00 94.62 91 ILE A N 1
ATOM 735 C CA . ILE A 1 91 ? -3.307 4.515 -3.033 1.00 94.62 91 ILE A CA 1
ATOM 736 C C . ILE A 1 91 ? -2.686 5.595 -3.907 1.00 94.62 91 ILE A C 1
ATOM 738 O O . ILE A 1 91 ? -3.301 5.981 -4.906 1.00 94.62 91 ILE A O 1
ATOM 742 N N . ARG A 1 92 ? -1.505 6.088 -3.543 1.00 93.38 92 ARG A N 1
ATOM 743 C CA . ARG A 1 92 ? -0.692 6.918 -4.439 1.00 93.38 92 ARG A CA 1
ATOM 744 C C . ARG A 1 92 ? 0.530 6.134 -4.877 1.00 93.38 92 ARG A C 1
ATOM 746 O O . ARG A 1 92 ? 1.081 5.359 -4.107 1.00 93.38 92 ARG A O 1
ATOM 753 N N . MET A 1 93 ? 0.901 6.306 -6.136 1.00 91.75 93 MET A N 1
ATOM 754 C CA . MET A 1 93 ? 2.183 5.820 -6.615 1.00 91.75 93 MET A CA 1
ATOM 755 C C . MET A 1 93 ? 3.212 6.862 -6.211 1.00 91.75 93 MET A C 1
ATOM 757 O O . MET A 1 93 ? 3.080 8.016 -6.625 1.00 91.75 93 MET A O 1
ATOM 761 N N . ASP A 1 94 ? 4.171 6.463 -5.387 1.00 83.69 94 ASP A N 1
ATOM 762 C CA . ASP A 1 94 ? 5.348 7.276 -5.161 1.00 83.69 94 ASP A CA 1
ATOM 763 C C . ASP A 1 94 ? 6.371 6.946 -6.248 1.00 83.69 94 ASP A C 1
ATOM 765 O O . ASP A 1 94 ? 6.630 5.782 -6.571 1.00 83.69 94 ASP A O 1
ATOM 769 N N . ALA A 1 95 ? 6.888 7.997 -6.862 1.00 64.75 95 ALA A N 1
ATOM 770 C CA . ALA A 1 95 ? 8.049 7.911 -7.714 1.00 64.75 95 ALA A CA 1
ATOM 771 C C . ALA A 1 95 ? 9.188 8.368 -6.817 1.00 64.75 95 ALA A C 1
ATOM 773 O O . ALA A 1 95 ? 9.547 9.542 -6.862 1.00 64.75 95 ALA A O 1
ATOM 774 N N . ASP A 1 96 ? 9.690 7.473 -5.962 1.00 58.34 96 ASP A N 1
ATOM 775 C CA . ASP A 1 96 ? 10.892 7.746 -5.181 1.00 58.34 96 ASP A CA 1
ATOM 776 C C . ASP A 1 96 ? 12.046 7.884 -6.189 1.00 58.34 96 ASP A C 1
ATOM 778 O O . ASP A 1 96 ? 12.699 6.925 -6.599 1.00 58.34 96 ASP A O 1
ATOM 782 N N . LEU A 1 97 ? 12.172 9.100 -6.719 1.00 44.41 97 LEU A N 1
ATOM 783 C CA . LEU A 1 97 ? 13.259 9.610 -7.534 1.00 44.41 97 LEU A CA 1
ATOM 784 C C . LEU A 1 97 ? 14.372 9.984 -6.556 1.00 44.41 97 LEU A C 1
ATOM 786 O O . LEU A 1 97 ? 14.720 11.154 -6.418 1.00 44.41 97 LEU A O 1
ATOM 790 N N . SER A 1 98 ? 14.872 9.005 -5.810 1.00 41.34 98 SER A N 1
ATOM 791 C CA . SER A 1 98 ? 16.163 9.161 -5.155 1.00 41.34 98 SER A CA 1
ATOM 792 C C . SER A 1 98 ? 17.223 8.859 -6.217 1.00 41.34 98 SER A C 1
ATOM 794 O O . SER A 1 98 ? 17.524 7.696 -6.485 1.00 41.34 98 SER A O 1
ATOM 796 N N . ASP A 1 99 ? 17.659 9.928 -6.893 1.00 39.94 99 ASP A N 1
ATOM 797 C CA . ASP A 1 99 ? 18.870 10.013 -7.732 1.00 39.94 99 ASP A CA 1
ATOM 798 C C . ASP A 1 99 ? 20.137 9.730 -6.900 1.00 39.94 99 ASP A C 1
ATOM 800 O O . ASP A 1 99 ? 20.193 10.198 -5.735 1.00 39.94 99 ASP A O 1
#

Secondary structure (DSSP, 8-state):
-----------------SS-HHHHHHHHHHHHHHHHTSTTEEEEEEEEEETTTTEEEEEEEE-TT-S-HHHHHHHHHHHHHHHSTT-EEEEEEE-----

Sequence (99 aa):
MYEKTGVILMGIGIYAINTTDVNLAMVQKQVTNLTMSVEHVMQLHGFFFDPESRRMSFDVVVSFDSPDRMETMKQVRRKVLQWMPDLKLRIRMDADLSD

Organism: NCBI:txid2606708

Foldseek 3Di:
DPPPPLAPDDADPDDDDDDCVVVVVVLVVVLQVLLVPQPQWRYKYNWDADPVVLETEIETEGHPPPPDVVVSVVSSVVSSCVVPVVHNYDYHYDPPPPD

pLDDT: mean 78.7, std 21.67, range [29.05, 97.38]

Mean predicted aligned error: 8.93 Å

Nearest PDB structures (foldseek):
  8f6h-assembly1_B  TM=8.351E-01  e=6.700E-02  Shewanella oneidensis MR-1
  5hok-assembly1_D-2  TM=7.236E-01  e=3.042E-02  Magnetospira sp. QH-2
  8f6f-assembly1_B  TM=8.443E-01  e=1.134E-01  Shewanella oneidensis
  8f6e-assembly1_B  TM=7.656E-01  e=2.498E-01  Shewanella oneidensis
  8v9k-assembly1_c  TM=6.487E-01  e=6.700E-02  Mycolicibacterium smegmatis MC2 155